Protein AF-A0A0R0DH92-F1 (afdb_monomer_lite)

pLDDT: mean 70.47, std 20.5, range [34.97, 93.69]

Organism: NCBI:txid336566

Structure (mmCIF, N/CA/C/O backbone):
data_AF-A0A0R0DH92-F1
#
_entry.id   AF-A0A0R0DH92-F1
#
loop_
_atom_site.group_PDB
_atom_site.id
_atom_site.type_symbol
_atom_site.label_atom_id
_atom_site.label_alt_id
_atom_site.label_comp_id
_atom_site.label_asym_id
_atom_site.label_entity_id
_atom_site.label_seq_id
_atom_site.pdbx_PDB_ins_code
_atom_site.Cartn_x
_atom_site.Cartn_y
_atom_site.Cartn_z
_atom_site.occupancy
_atom_site.B_iso_or_equiv
_atom_site.auth_seq_id
_atom_site.auth_comp_id
_atom_site.auth_asym_id
_atom_site.auth_atom_id
_atom_site.pdbx_PDB_model_num
ATOM 1 N N . MET A 1 1 ? -31.374 18.148 16.608 1.00 36.62 1 MET A N 1
ATOM 2 C CA . MET A 1 1 ? -30.618 17.264 17.520 1.00 36.62 1 MET A CA 1
ATOM 3 C C . MET A 1 1 ? -29.329 17.981 17.902 1.00 36.62 1 MET A C 1
ATOM 5 O O . MET A 1 1 ? -28.573 18.300 17.001 1.00 36.62 1 MET A O 1
ATOM 9 N N . HIS A 1 2 ? -29.209 18.306 19.198 1.00 39.41 2 HIS A N 1
ATOM 10 C CA . HIS A 1 2 ? -28.036 18.670 20.026 1.00 39.41 2 HIS A CA 1
ATOM 11 C C . HIS A 1 2 ? -26.861 19.444 19.369 1.00 39.41 2 HIS A C 1
ATOM 13 O O . HIS A 1 2 ? -26.150 18.889 18.545 1.00 39.41 2 HIS A O 1
ATOM 19 N N . MET A 1 3 ? -26.721 20.766 19.582 1.00 35.41 3 MET A N 1
ATOM 20 C CA . MET A 1 3 ? -26.102 21.496 20.729 1.00 35.41 3 MET A CA 1
ATOM 21 C C . MET A 1 3 ? -24.556 21.428 20.785 1.00 35.41 3 MET A C 1
ATOM 23 O O . MET A 1 3 ? -24.009 20.358 21.006 1.00 35.41 3 MET A O 1
ATOM 27 N N . LEU A 1 4 ? -23.867 22.564 20.548 1.00 48.25 4 LEU A N 1
ATOM 28 C CA . LEU A 1 4 ? -23.069 23.387 21.508 1.00 48.25 4 LEU A CA 1
ATOM 29 C C . LEU A 1 4 ? -21.548 23.191 21.252 1.00 48.25 4 LEU A C 1
ATOM 31 O O . LEU A 1 4 ? -21.161 22.122 20.813 1.00 48.25 4 LEU A O 1
ATOM 35 N N . LEU A 1 5 ? -20.603 24.120 21.445 1.00 45.03 5 LEU A N 1
ATOM 36 C CA . LEU A 1 5 ? -20.529 25.340 22.252 1.00 45.03 5 LEU A CA 1
ATOM 37 C C . LEU A 1 5 ? -19.369 26.208 21.693 1.00 45.03 5 LEU A C 1
ATOM 39 O O . LEU A 1 5 ? -18.260 25.707 21.517 1.00 45.03 5 LEU A O 1
ATOM 43 N N . LEU A 1 6 ? -19.610 27.491 21.406 1.00 46.53 6 LEU A N 1
ATOM 44 C CA . LEU A 1 6 ? -18.587 28.464 20.999 1.00 46.53 6 LEU A CA 1
ATOM 45 C C . LEU A 1 6 ? -18.112 29.202 22.262 1.00 46.53 6 LEU A C 1
ATOM 47 O O . LEU A 1 6 ? -18.833 30.051 22.782 1.00 46.53 6 LEU A O 1
ATOM 51 N N . SER A 1 7 ? -16.940 28.865 22.798 1.00 43.22 7 SER A N 1
ATOM 52 C CA . SER A 1 7 ? -16.376 29.563 23.963 1.00 43.22 7 SER A CA 1
ATOM 53 C C . SER A 1 7 ? -15.498 30.729 23.512 1.00 43.22 7 SER A C 1
ATOM 55 O O . SER A 1 7 ? -14.313 30.564 23.236 1.00 43.22 7 SER A O 1
ATOM 57 N N . LEU A 1 8 ? -16.101 31.918 23.447 1.00 55.91 8 LEU A N 1
ATOM 58 C CA . LEU A 1 8 ? -15.393 33.197 23.471 1.00 55.91 8 LEU A CA 1
ATOM 59 C C . LEU A 1 8 ? -14.951 33.453 24.921 1.00 55.91 8 LEU A C 1
ATOM 61 O O . LEU A 1 8 ? -15.802 33.633 25.790 1.00 55.91 8 LEU A O 1
ATOM 65 N N . VAL A 1 9 ? -13.647 33.484 25.196 1.00 54.03 9 VAL A N 1
ATOM 66 C CA . VAL A 1 9 ? -13.132 34.053 26.451 1.00 54.03 9 VAL A CA 1
ATOM 67 C C . VAL A 1 9 ? -12.551 35.421 26.135 1.00 54.03 9 VAL A C 1
ATOM 69 O O . VAL A 1 9 ? -11.452 35.561 25.607 1.00 54.03 9 VAL A O 1
ATOM 72 N N . LEU A 1 10 ? -13.363 36.426 26.448 1.00 54.41 10 LEU A N 1
ATOM 73 C CA . LEU A 1 10 ? -12.962 37.807 26.647 1.00 54.41 10 LEU A CA 1
ATOM 74 C C . LEU A 1 10 ? -12.344 37.889 28.053 1.00 54.41 10 LEU A C 1
ATOM 76 O O . LEU A 1 10 ? -13.018 37.581 29.034 1.00 54.41 10 LEU A O 1
ATOM 80 N N . GLY A 1 11 ? -11.075 38.277 28.153 1.00 40.09 11 GLY A N 1
ATOM 81 C CA . GLY A 1 11 ? -10.378 38.458 29.425 1.00 40.09 11 GLY A CA 1
ATOM 82 C C . GLY A 1 11 ? -9.539 39.729 29.402 1.00 40.09 11 GLY A C 1
ATOM 83 O O . GLY A 1 11 ? -8.430 39.729 28.880 1.00 40.09 11 GLY A O 1
ATOM 84 N N . SER A 1 12 ? -10.099 40.810 29.945 1.00 48.62 12 SER A N 1
ATOM 85 C CA . SER A 1 12 ? -9.393 42.041 30.318 1.00 48.62 12 SER A CA 1
ATOM 86 C C . SER A 1 12 ? -8.399 41.793 31.455 1.00 48.62 12 SER A C 1
ATOM 88 O O . SER A 1 12 ? -8.670 40.942 32.300 1.00 48.62 12 SER A O 1
ATOM 90 N N . SER A 1 13 ? -7.342 42.617 31.517 1.00 44.28 13 SER A N 1
ATOM 91 C CA . SER A 1 13 ? -6.563 43.100 32.693 1.00 44.28 13 SER A CA 1
ATOM 92 C C . SER A 1 13 ? -5.087 43.223 32.271 1.00 44.28 13 SER A C 1
ATOM 94 O O . SER A 1 13 ? -4.548 42.294 31.692 1.00 44.28 13 SER A O 1
ATOM 96 N N . GLY A 1 14 ? -4.361 44.334 32.414 1.00 48.47 14 GLY A N 1
ATOM 97 C CA . GLY A 1 14 ? -4.423 45.352 33.458 1.00 48.47 14 GLY A CA 1
ATOM 98 C C . GLY A 1 14 ? -3.686 44.851 34.702 1.00 48.47 14 GLY A C 1
ATOM 99 O O . GLY A 1 14 ? -4.319 44.235 35.546 1.00 48.47 14 GLY A O 1
ATOM 100 N N . GLY A 1 15 ? -2.374 45.088 34.813 1.00 42.09 15 GLY A N 1
ATOM 101 C CA . GLY A 1 15 ? -1.615 44.766 36.029 1.00 42.09 15 GLY A CA 1
ATOM 102 C C . GLY A 1 15 ? -0.120 44.570 35.790 1.00 42.09 15 GLY A C 1
ATOM 103 O O . GLY A 1 15 ? 0.286 43.626 35.123 1.00 42.09 15 GLY A O 1
ATOM 104 N N . MET A 1 16 ? 0.677 45.495 36.325 1.00 50.69 16 MET A N 1
ATOM 105 C CA . MET A 1 16 ? 2.123 45.371 36.519 1.00 50.69 16 MET A CA 1
ATOM 106 C C . MET A 1 16 ? 2.420 44.352 37.637 1.00 50.69 16 MET A C 1
ATOM 108 O O . MET A 1 16 ? 1.549 44.077 38.459 1.00 50.69 16 MET A O 1
ATOM 112 N N . ASP A 1 17 ? 3.670 43.881 37.662 1.00 49.19 17 ASP A N 1
ATOM 113 C CA . ASP A 1 17 ? 4.336 43.057 38.685 1.00 49.19 17 ASP A CA 1
ATOM 114 C C . ASP A 1 17 ? 4.184 41.525 38.651 1.00 49.19 17 ASP A C 1
ATOM 116 O O . ASP A 1 17 ? 3.109 40.955 38.790 1.00 49.19 17 ASP A O 1
ATOM 120 N N . GLY A 1 18 ? 5.355 40.875 38.618 1.00 47.34 18 GLY A N 1
ATOM 121 C CA . GLY A 1 18 ? 5.601 39.666 39.401 1.00 47.34 18 GLY A CA 1
ATOM 122 C C . GLY A 1 18 ? 5.329 38.326 38.722 1.00 47.34 18 GLY A C 1
ATOM 123 O O . GLY A 1 18 ? 4.211 37.829 38.716 1.00 47.34 18 GLY A O 1
ATOM 124 N N . GLY A 1 19 ? 6.410 37.664 38.303 1.00 42.47 19 GLY A N 1
ATOM 125 C CA . GLY A 1 19 ? 6.432 36.220 38.069 1.00 42.47 19 GLY A CA 1
ATOM 126 C C . GLY A 1 19 ? 6.213 35.835 36.613 1.00 42.47 19 GLY A C 1
ATOM 127 O O . GLY A 1 19 ? 5.088 35.777 36.127 1.00 42.47 19 GLY A O 1
ATOM 128 N N . ALA A 1 20 ? 7.307 35.503 35.929 1.00 43.91 20 ALA A N 1
ATOM 129 C CA . ALA A 1 20 ? 7.266 34.756 34.682 1.00 43.91 20 ALA A CA 1
ATOM 130 C C . ALA A 1 20 ? 6.668 33.362 34.952 1.00 43.91 20 ALA A C 1
ATOM 132 O O . ALA A 1 20 ? 7.386 32.393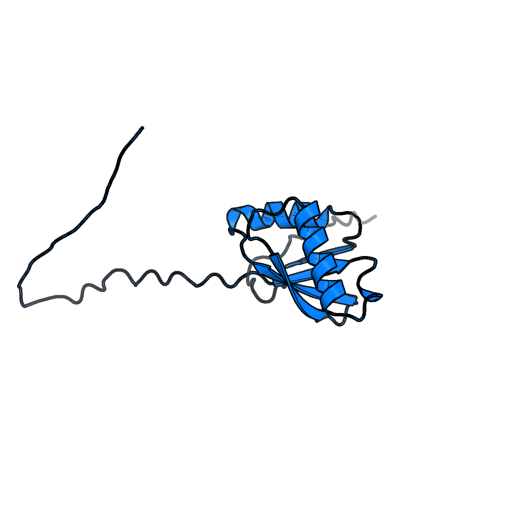 35.175 1.00 43.91 20 ALA A O 1
ATOM 133 N N . MET A 1 21 ? 5.339 33.270 34.982 1.00 45.91 21 MET A N 1
ATOM 134 C CA . MET A 1 21 ? 4.638 32.017 34.752 1.00 45.91 21 MET A CA 1
ATOM 135 C C . MET A 1 21 ? 4.850 31.691 33.279 1.00 45.91 21 MET A C 1
ATOM 137 O O . MET A 1 21 ? 4.227 32.301 32.409 1.00 45.91 21 MET A O 1
ATOM 141 N N . GLU A 1 22 ? 5.783 30.774 33.010 1.00 47.47 22 GLU A N 1
ATOM 142 C CA . GLU A 1 22 ? 5.827 30.024 31.758 1.00 47.47 22 GLU A CA 1
ATOM 143 C C . GLU A 1 22 ? 4.395 29.586 31.443 1.00 47.47 22 GLU A C 1
ATOM 145 O O . GLU A 1 22 ? 3.821 28.727 32.116 1.00 47.47 22 GLU A O 1
ATOM 150 N N . GLY A 1 23 ? 3.783 30.240 30.452 1.00 50.31 23 GLY A N 1
ATOM 151 C CA . GLY A 1 23 ? 2.541 29.754 29.879 1.00 50.31 23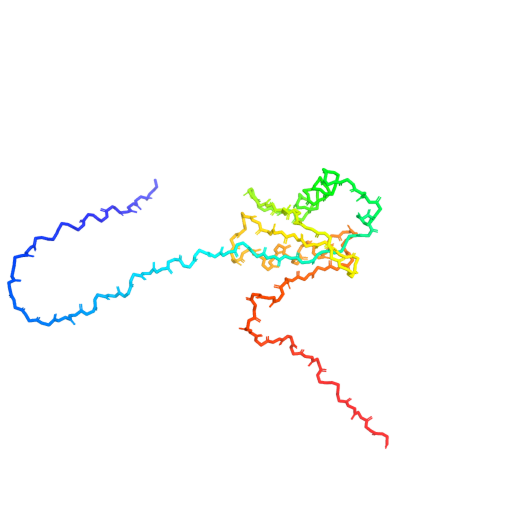 GLY A CA 1
ATOM 152 C C . GLY A 1 23 ? 2.748 28.301 29.446 1.00 50.31 23 GLY A C 1
ATOM 153 O O . GLY A 1 23 ? 3.876 27.932 29.099 1.00 50.31 23 GLY A O 1
ATOM 154 N N . PRO A 1 24 ? 1.697 27.461 29.466 1.00 59.50 24 PRO A N 1
ATOM 155 C CA . PRO A 1 24 ? 1.812 26.107 28.945 1.00 59.50 24 PRO A CA 1
ATOM 156 C C . PRO A 1 24 ? 2.469 26.194 27.563 1.00 59.50 24 PRO A C 1
ATOM 158 O O . PRO A 1 24 ? 2.071 27.065 26.775 1.00 59.50 24 PRO A O 1
ATOM 161 N N . PRO A 1 25 ? 3.503 25.376 27.282 1.00 53.62 25 PRO A N 1
ATOM 162 C CA . PRO A 1 25 ? 4.204 25.458 26.014 1.00 53.62 25 PRO A CA 1
ATOM 163 C C . PRO A 1 25 ? 3.158 25.403 24.900 1.00 53.62 25 PRO A C 1
ATOM 165 O O . PRO A 1 25 ? 2.186 24.645 25.029 1.00 53.62 25 PRO A O 1
ATOM 168 N N . PRO A 1 26 ? 3.303 26.203 23.826 1.00 47.25 26 PRO A N 1
ATOM 169 C CA . PRO A 1 26 ? 2.416 26.070 22.688 1.00 47.25 26 PRO A CA 1
ATOM 170 C C . PRO A 1 26 ? 2.403 24.591 22.322 1.00 47.25 26 PRO A C 1
ATOM 172 O O . PRO A 1 26 ? 3.466 23.989 22.146 1.00 47.25 26 PRO A O 1
ATOM 175 N N . VAL A 1 27 ? 1.213 23.986 22.276 1.00 49.12 27 VAL A N 1
ATOM 176 C CA . VAL A 1 27 ? 1.040 22.663 21.685 1.00 49.12 27 VAL A CA 1
ATOM 177 C C . VAL A 1 27 ? 1.487 22.824 20.242 1.00 49.12 27 VAL A C 1
ATOM 179 O O . VAL A 1 27 ? 0.730 23.242 19.367 1.00 49.12 27 VAL A O 1
ATOM 182 N N . VAL A 1 28 ? 2.767 22.557 20.000 1.00 44.00 28 VAL A N 1
ATOM 183 C CA . VAL A 1 28 ? 3.293 22.324 18.673 1.00 44.00 28 VAL A CA 1
ATOM 184 C C . VAL A 1 28 ? 2.605 21.033 18.278 1.00 44.00 28 VAL A C 1
ATOM 186 O O . VAL A 1 28 ? 3.033 19.947 18.663 1.00 44.00 28 VAL A O 1
ATOM 189 N N . LEU A 1 29 ? 1.472 21.163 17.583 1.00 41.12 29 LEU A N 1
ATOM 190 C CA . LEU A 1 29 ? 0.922 20.113 16.744 1.00 41.12 29 LEU A CA 1
ATOM 191 C C . LEU A 1 29 ? 2.079 19.702 15.845 1.00 41.12 29 LEU A C 1
ATOM 193 O O . LEU A 1 29 ? 2.347 20.347 14.832 1.00 41.12 29 LEU A O 1
ATOM 197 N N . ALA A 1 30 ? 2.840 18.699 16.285 1.00 42.16 30 ALA A N 1
ATOM 198 C CA . ALA A 1 30 ? 3.883 18.098 15.493 1.00 42.16 30 ALA A CA 1
ATOM 199 C C . ALA A 1 30 ? 3.182 17.727 14.198 1.00 42.16 30 ALA A C 1
ATOM 201 O O . ALA A 1 30 ? 2.281 16.889 14.218 1.00 42.16 30 ALA A O 1
ATOM 202 N N . ALA A 1 31 ? 3.506 18.433 13.113 1.00 44.28 31 ALA A N 1
ATOM 203 C CA . ALA A 1 31 ? 2.989 18.116 11.801 1.00 44.28 31 ALA A CA 1
ATOM 204 C C . ALA A 1 31 ? 3.378 16.659 11.573 1.00 44.28 31 ALA A C 1
ATOM 206 O O . ALA A 1 31 ? 4.553 16.349 11.353 1.00 44.28 31 ALA A O 1
ATOM 207 N N . THR A 1 32 ? 2.422 15.757 11.777 1.00 54.47 32 THR A N 1
ATOM 208 C CA . THR A 1 32 ? 2.645 14.323 11.747 1.00 54.47 32 THR A CA 1
ATOM 209 C C . THR A 1 32 ? 2.979 14.022 10.305 1.00 54.47 32 THR A C 1
ATOM 211 O O . THR A 1 32 ? 2.116 13.981 9.431 1.00 54.47 32 THR A O 1
ATOM 214 N N . ARG A 1 33 ? 4.283 13.956 10.013 1.00 65.69 33 ARG A N 1
ATOM 215 C CA . ARG A 1 33 ? 4.756 13.710 8.658 1.00 65.69 33 ARG A CA 1
ATOM 216 C C . ARG A 1 33 ? 4.132 12.401 8.207 1.00 65.69 33 ARG A C 1
ATOM 218 O O . ARG A 1 33 ? 4.324 11.379 8.861 1.00 65.69 33 ARG A O 1
ATOM 225 N N . ALA A 1 34 ? 3.414 12.474 7.090 1.00 75.31 34 ALA A N 1
ATOM 226 C CA . ALA A 1 34 ? 2.804 11.329 6.441 1.00 75.31 34 ALA A CA 1
ATOM 227 C C . ALA A 1 34 ? 3.805 10.154 6.389 1.00 75.31 34 ALA A C 1
ATOM 229 O O . ALA A 1 34 ? 4.938 10.360 5.919 1.00 75.31 34 ALA A O 1
ATOM 230 N N . PRO A 1 35 ? 3.432 8.971 6.908 1.00 83.44 35 PRO A N 1
ATOM 231 C CA . PRO A 1 35 ? 4.318 7.820 7.028 1.00 83.44 35 PRO A CA 1
ATOM 232 C C . PRO A 1 35 ? 4.834 7.378 5.656 1.00 83.44 35 PRO A C 1
ATOM 234 O O . PRO A 1 35 ? 4.154 7.481 4.631 1.00 83.44 35 PRO A O 1
ATOM 237 N N . ARG A 1 36 ? 6.067 6.874 5.645 1.00 89.38 36 ARG A N 1
ATOM 238 C CA . ARG A 1 36 ? 6.684 6.268 4.465 1.00 89.38 36 ARG A CA 1
ATOM 239 C C . ARG A 1 36 ? 6.607 4.761 4.605 1.00 89.38 36 ARG A C 1
ATOM 241 O O . ARG A 1 36 ? 6.881 4.228 5.679 1.00 89.38 36 ARG A O 1
ATOM 248 N N . LEU A 1 37 ? 6.241 4.099 3.523 1.00 90.06 37 LEU A N 1
ATOM 249 C CA . LEU A 1 37 ? 6.095 2.657 3.459 1.00 90.06 37 LEU A CA 1
ATOM 250 C C . LEU A 1 37 ? 7.008 2.128 2.368 1.00 90.06 37 LEU A C 1
ATOM 252 O O . LEU A 1 37 ? 7.183 2.773 1.333 1.00 90.06 37 LEU A O 1
ATOM 256 N N . MET A 1 38 ? 7.564 0.952 2.598 1.00 90.19 38 MET A N 1
ATOM 257 C CA . MET A 1 38 ? 8.223 0.184 1.563 1.00 90.19 38 MET A CA 1
ATOM 258 C C . MET A 1 38 ? 7.298 -0.961 1.168 1.00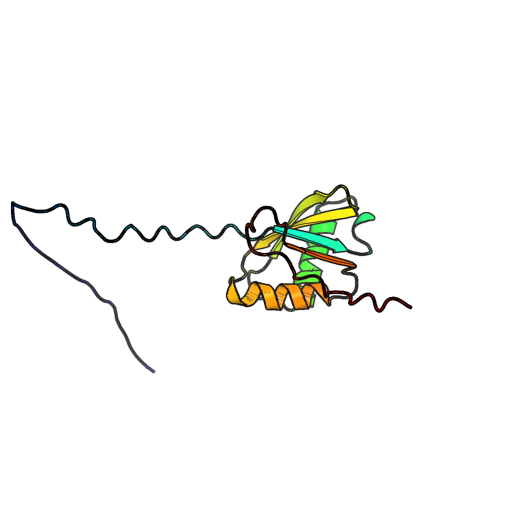 90.19 38 MET A C 1
ATOM 260 O O . MET A 1 38 ? 6.798 -1.682 2.030 1.00 90.19 38 MET A O 1
ATOM 264 N N . ILE A 1 39 ? 7.023 -1.084 -0.126 1.00 89.31 39 ILE A N 1
ATOM 265 C CA . ILE A 1 39 ? 6.086 -2.064 -0.669 1.00 89.31 39 ILE A CA 1
ATOM 266 C C . ILE A 1 39 ? 6.720 -2.798 -1.843 1.00 89.31 39 ILE A C 1
ATOM 268 O O . ILE A 1 39 ? 7.311 -2.180 -2.722 1.00 89.31 39 ILE A O 1
ATOM 272 N N . ARG A 1 40 ? 6.576 -4.121 -1.883 1.00 88.69 40 ARG A N 1
ATOM 273 C CA . ARG A 1 40 ? 6.926 -4.939 -3.042 1.00 88.69 40 ARG A CA 1
ATOM 274 C C . ARG A 1 40 ? 5.673 -5.597 -3.591 1.00 88.69 40 ARG A C 1
ATOM 276 O O . ARG A 1 40 ? 4.964 -6.302 -2.875 1.00 88.69 40 ARG A O 1
ATOM 283 N N . LEU A 1 41 ? 5.432 -5.366 -4.873 1.00 85.94 41 LEU A N 1
ATOM 284 C CA . LEU A 1 41 ? 4.302 -5.902 -5.617 1.00 85.94 41 LEU A CA 1
ATOM 285 C C . LEU A 1 41 ? 4.824 -6.870 -6.680 1.00 85.94 41 LEU A C 1
ATOM 287 O O . LEU A 1 41 ? 5.797 -6.544 -7.357 1.00 85.94 41 LEU A O 1
ATOM 291 N N . GLN A 1 42 ? 4.172 -8.022 -6.847 1.00 82.69 42 GLN A N 1
ATOM 292 C CA . GLN A 1 42 ? 4.644 -9.115 -7.713 1.00 82.69 42 GLN A CA 1
ATOM 293 C C . GLN A 1 42 ? 4.930 -8.705 -9.171 1.00 82.69 42 GLN A C 1
ATOM 295 O O . GLN A 1 42 ? 5.840 -9.249 -9.782 1.00 82.69 42 GLN A O 1
ATOM 300 N N . ASP A 1 43 ? 4.198 -7.726 -9.711 1.00 72.12 43 ASP A N 1
ATOM 301 C CA . ASP A 1 43 ? 4.240 -7.334 -11.131 1.00 72.12 43 ASP A CA 1
ATOM 302 C C . ASP A 1 43 ? 4.736 -5.896 -11.357 1.00 72.12 43 ASP A C 1
ATOM 304 O O . ASP A 1 43 ? 4.751 -5.389 -12.481 1.00 72.12 43 ASP A O 1
ATOM 308 N N . LEU A 1 44 ? 5.117 -5.186 -10.294 1.00 66.94 44 LEU A N 1
ATOM 309 C CA . LEU A 1 44 ? 5.425 -3.761 -10.411 1.00 66.94 44 LEU A CA 1
ATOM 310 C C . LEU A 1 44 ? 6.857 -3.508 -10.899 1.00 66.94 44 LEU A C 1
ATOM 312 O O . LEU A 1 44 ? 7.096 -2.517 -11.585 1.00 66.94 44 LEU A O 1
ATOM 316 N N . GLU A 1 45 ? 7.779 -4.442 -10.644 1.00 62.97 45 GLU A N 1
ATOM 317 C CA . GLU A 1 45 ? 9.158 -4.391 -11.156 1.00 62.97 45 GLU A CA 1
ATOM 318 C C . GLU A 1 45 ? 9.198 -4.418 -12.701 1.00 62.97 45 GLU A C 1
ATOM 320 O O . GLU A 1 45 ? 10.089 -3.826 -13.307 1.00 62.97 45 GLU A O 1
ATOM 325 N N . ALA A 1 46 ? 8.192 -5.021 -13.351 1.00 61.66 46 ALA A N 1
ATOM 326 C CA . ALA A 1 46 ? 8.058 -5.062 -14.812 1.00 61.66 46 ALA A CA 1
ATOM 327 C C . ALA A 1 46 ? 7.587 -3.729 -15.428 1.00 61.66 46 ALA A C 1
ATOM 329 O O . ALA A 1 46 ? 7.640 -3.542 -16.644 1.00 61.66 46 ALA A O 1
ATOM 330 N N . THR A 1 47 ? 7.114 -2.790 -14.605 1.00 66.69 47 THR A N 1
ATOM 331 C CA . THR A 1 47 ? 6.532 -1.528 -15.065 1.00 66.69 47 THR A CA 1
ATOM 332 C C . THR A 1 47 ? 7.561 -0.408 -14.942 1.00 66.69 47 THR A C 1
ATOM 334 O O . THR A 1 47 ? 7.790 0.107 -13.853 1.00 66.69 47 THR A O 1
ATOM 337 N N . ALA A 1 48 ? 8.180 0.007 -16.052 1.00 67.50 48 ALA A N 1
ATOM 338 C CA . ALA A 1 48 ? 9.166 1.097 -16.050 1.00 67.50 48 ALA A CA 1
ATOM 339 C C . ALA A 1 48 ? 8.541 2.498 -15.873 1.00 67.50 48 ALA A C 1
ATOM 341 O O . ALA A 1 48 ? 9.223 3.430 -15.439 1.00 67.50 48 ALA A O 1
ATOM 342 N N . ASP A 1 49 ? 7.249 2.641 -16.168 1.00 83.12 49 ASP A N 1
ATOM 343 C CA . ASP A 1 49 ? 6.534 3.915 -16.228 1.00 83.12 49 ASP A CA 1
ATOM 344 C C . ASP A 1 49 ? 5.942 4.349 -14.873 1.00 83.12 49 ASP A C 1
ATOM 346 O O . ASP A 1 49 ? 5.273 3.579 -14.182 1.00 83.12 49 ASP A O 1
ATOM 350 N N . ALA A 1 50 ? 6.172 5.605 -14.485 1.00 79.75 50 ALA A N 1
ATOM 351 C CA . ALA A 1 50 ? 5.720 6.136 -13.198 1.00 79.75 50 ALA A CA 1
ATOM 352 C C . ALA A 1 50 ? 4.190 6.292 -13.110 1.00 79.75 50 ALA A C 1
ATOM 354 O O . ALA A 1 50 ? 3.627 6.107 -12.031 1.00 79.75 50 ALA A O 1
ATOM 355 N N . VAL A 1 51 ? 3.508 6.581 -14.225 1.00 85.31 51 VAL A N 1
ATOM 356 C CA . VAL A 1 51 ? 2.043 6.735 -14.256 1.00 85.31 51 VAL A CA 1
ATOM 357 C C . VAL A 1 51 ? 1.371 5.385 -14.030 1.00 85.31 51 VAL A C 1
ATOM 359 O O . VAL A 1 51 ? 0.474 5.267 -13.198 1.00 85.31 51 VAL A O 1
ATOM 362 N N . GLN A 1 52 ? 1.852 4.339 -14.701 1.00 85.75 52 GLN A N 1
ATOM 363 C CA . GLN A 1 52 ? 1.371 2.976 -14.493 1.00 85.75 52 GLN A CA 1
ATOM 364 C C . GLN A 1 52 ? 1.660 2.474 -13.073 1.00 85.75 52 GLN A C 1
ATOM 366 O O . GLN A 1 52 ? 0.788 1.849 -12.467 1.00 85.75 52 GLN A O 1
ATOM 371 N N . ARG A 1 53 ? 2.836 2.786 -12.502 1.00 86.44 53 ARG A N 1
ATOM 372 C CA . ARG A 1 53 ? 3.131 2.475 -11.091 1.00 86.44 53 ARG A CA 1
ATOM 373 C C . ARG A 1 53 ? 2.126 3.135 -10.149 1.00 86.44 53 ARG A C 1
ATOM 375 O O . ARG A 1 53 ? 1.581 2.46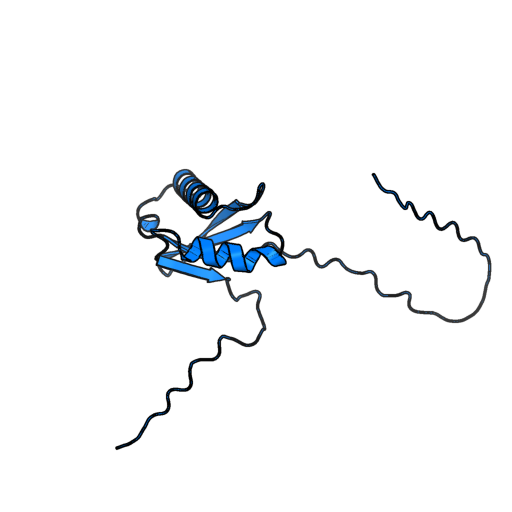1 -9.278 1.00 86.44 53 ARG A O 1
ATOM 382 N N . GLN A 1 54 ? 1.853 4.425 -10.343 1.00 88.31 54 GLN A N 1
ATOM 383 C CA . GLN A 1 54 ? 0.893 5.161 -9.525 1.00 88.31 54 GLN A CA 1
ATOM 384 C C . GLN A 1 54 ? -0.519 4.566 -9.649 1.00 88.31 54 GLN A C 1
ATOM 386 O O . GLN A 1 54 ? -1.125 4.236 -8.635 1.00 88.31 54 GLN A O 1
ATOM 391 N N . ALA A 1 55 ? -0.985 4.279 -10.869 1.00 89.44 55 ALA A N 1
ATOM 392 C CA . ALA A 1 55 ? -2.290 3.655 -11.100 1.00 89.44 55 ALA A CA 1
ATOM 393 C C . ALA A 1 55 ? -2.446 2.294 -10.394 1.00 89.44 55 ALA A C 1
ATOM 395 O O . ALA A 1 55 ? -3.523 1.962 -9.898 1.00 89.44 55 ALA A O 1
ATOM 396 N N . ARG A 1 56 ? -1.369 1.501 -10.305 1.00 88.69 56 ARG A N 1
ATOM 397 C CA . ARG A 1 56 ? -1.368 0.232 -9.559 1.00 88.69 56 ARG A CA 1
ATOM 398 C C . ARG A 1 56 ? -1.475 0.444 -8.051 1.00 88.69 56 ARG A C 1
ATOM 400 O O . ARG A 1 56 ? -2.202 -0.298 -7.396 1.00 88.69 56 ARG A O 1
ATOM 407 N N . LEU A 1 57 ? -0.788 1.447 -7.506 1.00 90.56 57 LEU A N 1
ATOM 408 C CA . LEU A 1 57 ? -0.906 1.815 -6.093 1.00 90.56 57 LEU A CA 1
ATOM 409 C C . LEU A 1 57 ? -2.314 2.329 -5.757 1.00 90.56 57 LEU A C 1
ATOM 411 O O . LEU A 1 57 ? -2.852 1.981 -4.707 1.00 90.56 57 LEU A O 1
ATOM 415 N N . ASP A 1 58 ? -2.934 3.095 -6.654 1.00 91.62 58 ASP A N 1
ATOM 416 C CA . ASP A 1 58 ? -4.312 3.569 -6.489 1.00 91.62 58 ASP A CA 1
ATOM 417 C C . ASP A 1 58 ? -5.321 2.410 -6.541 1.00 91.62 58 ASP A C 1
ATOM 419 O O . ASP A 1 58 ? -6.209 2.317 -5.691 1.00 91.62 58 ASP A O 1
ATOM 423 N N . ALA A 1 59 ? -5.144 1.465 -7.471 1.00 91.56 59 ALA A N 1
ATOM 424 C CA . ALA A 1 59 ? -5.959 0.251 -7.536 1.00 91.56 59 ALA A CA 1
ATOM 425 C C . ALA A 1 59 ? -5.817 -0.610 -6.268 1.00 91.56 59 ALA A C 1
ATOM 427 O O . ALA A 1 59 ? -6.812 -1.119 -5.751 1.00 91.56 59 ALA A O 1
ATOM 428 N N . LEU A 1 60 ? -4.599 -0.727 -5.732 1.00 91.81 60 LEU A N 1
ATOM 429 C CA . LEU A 1 60 ? -4.333 -1.416 -4.470 1.00 91.81 60 LEU A CA 1
ATOM 430 C C . LEU A 1 60 ? -5.055 -0.742 -3.292 1.00 91.81 60 LEU A C 1
ATOM 432 O O . LEU A 1 60 ? -5.662 -1.424 -2.467 1.00 91.81 60 LEU A O 1
ATOM 436 N N . MET A 1 61 ? -5.014 0.591 -3.219 1.00 93.69 61 MET A N 1
ATOM 437 C CA . MET A 1 61 ? -5.707 1.363 -2.183 1.00 93.69 61 MET A CA 1
ATOM 438 C C . MET A 1 61 ? -7.222 1.175 -2.244 1.00 93.69 61 MET A C 1
ATOM 440 O O . MET A 1 61 ? -7.865 0.992 -1.207 1.00 93.69 61 MET A O 1
ATOM 444 N N . LEU A 1 62 ? -7.786 1.167 -3.453 1.00 92.94 62 LEU A N 1
ATOM 445 C CA . LEU A 1 62 ? -9.203 0.902 -3.661 1.00 92.94 62 LEU A CA 1
ATOM 446 C C . LEU A 1 62 ? -9.576 -0.517 -3.205 1.00 92.94 62 LEU A C 1
ATOM 448 O O . LEU A 1 62 ? -10.531 -0.684 -2.449 1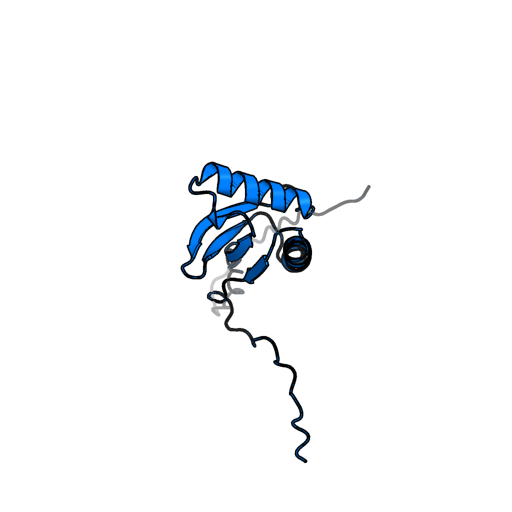.00 92.94 62 LEU A O 1
ATOM 452 N N . ALA A 1 63 ? -8.793 -1.523 -3.601 1.00 92.56 63 ALA A N 1
ATOM 453 C CA . ALA A 1 63 ? -9.025 -2.922 -3.243 1.00 92.56 63 ALA A CA 1
ATOM 454 C C . ALA A 1 63 ? -8.906 -3.180 -1.728 1.00 92.56 63 ALA A C 1
ATOM 456 O O . ALA A 1 63 ? -9.689 -3.937 -1.156 1.00 92.56 63 ALA A O 1
ATOM 457 N N . ALA A 1 64 ? -7.990 -2.485 -1.046 1.00 91.75 64 ALA A N 1
ATOM 458 C CA . ALA A 1 64 ? -7.847 -2.549 0.408 1.00 91.75 64 ALA A CA 1
ATOM 459 C C . ALA A 1 64 ? -8.952 -1.800 1.182 1.00 91.75 64 ALA A C 1
ATOM 461 O O . ALA A 1 64 ? -8.966 -1.830 2.418 1.00 91.75 64 ALA A O 1
ATOM 462 N N . GLY A 1 65 ? -9.876 -1.122 0.490 1.00 91.56 65 GLY A N 1
ATOM 463 C CA . GLY A 1 65 ? -10.942 -0.339 1.112 1.00 91.56 65 GLY A CA 1
ATOM 464 C C . GLY A 1 65 ? -10.392 0.847 1.903 1.00 91.56 65 GLY A C 1
ATOM 465 O O . GLY A 1 65 ? -10.761 1.050 3.069 1.00 91.56 65 GLY A O 1
ATOM 466 N N . ALA A 1 66 ? -9.447 1.578 1.306 1.00 90.25 66 ALA A N 1
ATOM 467 C CA . ALA A 1 66 ? -8.887 2.782 1.898 1.00 90.25 66 ALA A CA 1
ATOM 468 C C . ALA A 1 66 ? -9.968 3.867 2.099 1.00 90.25 66 ALA A C 1
ATOM 470 O O . ALA A 1 66 ? -10.899 3.971 1.296 1.00 90.25 66 ALA A O 1
ATOM 471 N N . PRO A 1 67 ? -9.877 4.673 3.173 1.00 87.06 67 PRO A N 1
ATOM 472 C CA . PRO A 1 67 ? -10.841 5.738 3.423 1.00 87.06 67 PRO A CA 1
ATOM 473 C C . PRO A 1 67 ? -10.759 6.834 2.352 1.00 87.06 67 PRO A C 1
ATOM 475 O O . PRO A 1 67 ? -9.731 7.018 1.698 1.00 87.06 67 PRO A O 1
ATOM 478 N N . ALA A 1 68 ? -11.845 7.592 2.189 1.00 84.25 68 ALA A N 1
ATOM 479 C CA . ALA A 1 68 ? -11.897 8.687 1.226 1.00 84.25 68 ALA A CA 1
ATOM 480 C C . ALA A 1 68 ? -10.775 9.709 1.487 1.00 84.25 68 ALA A C 1
ATOM 482 O O . ALA A 1 68 ? -10.609 10.190 2.607 1.00 84.25 68 ALA A O 1
ATOM 483 N N . GLY A 1 69 ? -10.004 10.029 0.444 1.00 85.12 69 GLY A N 1
ATOM 484 C CA . GLY A 1 69 ? -8.852 10.932 0.524 1.00 85.12 69 GLY A CA 1
ATOM 485 C C . GLY A 1 69 ? -7.525 10.257 0.886 1.00 85.12 69 GLY A C 1
ATOM 486 O O . GLY A 1 69 ? -6.489 10.921 0.827 1.00 85.12 69 GLY A O 1
ATOM 487 N N . ALA A 1 70 ? -7.520 8.960 1.209 1.00 90.00 70 ALA A N 1
ATOM 488 C CA . ALA A 1 70 ? -6.286 8.220 1.423 1.00 90.00 70 ALA A CA 1
ATOM 489 C C . ALA A 1 70 ? -5.612 7.845 0.101 1.00 90.00 70 ALA A C 1
ATOM 491 O O . ALA A 1 70 ? -6.262 7.350 -0.818 1.00 90.00 70 ALA A O 1
ATOM 492 N N . ARG A 1 71 ? -4.292 8.035 0.021 1.00 92.94 71 ARG A N 1
ATOM 493 C CA . ARG A 1 71 ? -3.509 7.721 -1.183 1.00 92.94 71 ARG A CA 1
ATOM 494 C C . ARG A 1 71 ? -2.107 7.227 -0.858 1.00 92.94 71 ARG A C 1
ATOM 496 O O . ARG A 1 71 ? -1.505 7.657 0.127 1.00 92.94 71 ARG A O 1
ATOM 503 N N . LEU A 1 72 ? -1.584 6.364 -1.724 1.00 92.38 72 LEU A N 1
ATOM 504 C CA . LEU A 1 72 ? -0.170 6.004 -1.755 1.00 92.38 72 LEU A CA 1
ATOM 505 C C . LEU A 1 72 ? 0.497 6.792 -2.873 1.00 92.38 72 LEU A C 1
ATOM 507 O O . LEU A 1 72 ? 0.182 6.597 -4.040 1.00 92.38 72 LEU A O 1
ATOM 511 N N . HIS A 1 73 ? 1.420 7.674 -2.516 1.00 91.94 73 HIS A N 1
ATOM 512 C CA . HIS A 1 73 ? 2.197 8.438 -3.478 1.00 91.94 73 HIS A CA 1
ATOM 513 C C . HIS A 1 73 ? 3.549 7.768 -3.700 1.00 91.94 73 HIS A C 1
ATOM 515 O O . HIS A 1 73 ? 4.335 7.617 -2.756 1.00 91.94 73 HIS A O 1
ATOM 521 N N . TRP A 1 74 ? 3.833 7.381 -4.939 1.00 90.19 74 TRP A N 1
ATOM 522 C CA . TRP A 1 74 ? 5.129 6.821 -5.296 1.00 90.19 74 TRP A CA 1
ATOM 523 C C . TRP A 1 74 ? 6.252 7.850 -5.105 1.00 90.19 74 TRP A C 1
ATOM 525 O O . TRP A 1 74 ? 6.114 9.013 -5.481 1.00 90.19 74 TRP A O 1
ATOM 535 N N . LEU A 1 75 ? 7.364 7.448 -4.482 1.00 88.69 75 LEU A N 1
ATOM 536 C CA . LEU A 1 75 ? 8.519 8.329 -4.281 1.00 88.69 75 LEU A CA 1
ATOM 537 C C . LEU A 1 75 ? 9.691 7.936 -5.174 1.00 88.69 75 LEU A C 1
ATOM 539 O O . LEU A 1 75 ? 10.257 8.796 -5.841 1.00 88.69 75 LEU A O 1
ATOM 543 N N . ARG A 1 76 ? 10.114 6.671 -5.104 1.00 87.06 76 ARG A N 1
ATOM 544 C CA . ARG A 1 76 ? 11.278 6.150 -5.831 1.00 87.06 76 ARG A CA 1
ATOM 545 C C . ARG A 1 76 ? 11.364 4.623 -5.716 1.00 87.06 76 ARG A C 1
ATOM 547 O O . ARG A 1 76 ? 10.875 4.089 -4.713 1.00 87.06 76 ARG A O 1
ATOM 554 N N . PRO A 1 77 ? 12.104 3.960 -6.620 1.00 85.56 77 PRO A N 1
ATOM 555 C CA . PRO A 1 77 ? 12.475 2.566 -6.427 1.00 85.56 77 PRO A CA 1
ATOM 556 C C . PRO A 1 77 ? 13.483 2.413 -5.281 1.00 85.56 77 PRO A C 1
ATOM 558 O O . PRO A 1 77 ? 14.240 3.334 -4.947 1.00 85.56 77 PRO A O 1
ATOM 561 N N . GLN A 1 78 ? 13.494 1.232 -4.672 1.00 81.69 78 GLN A N 1
ATOM 562 C CA . GLN A 1 78 ? 14.437 0.811 -3.643 1.00 81.69 78 GLN A CA 1
ATOM 563 C C . GLN A 1 78 ? 15.295 -0.346 -4.167 1.00 81.69 78 GLN A C 1
ATOM 565 O O . GLN A 1 78 ? 14.810 -1.230 -4.866 1.00 81.69 78 GLN A O 1
ATOM 570 N N . ALA A 1 79 ? 16.573 -0.367 -3.789 1.00 66.50 79 ALA A N 1
ATOM 571 C CA . ALA A 1 79 ? 17.576 -1.296 -4.313 1.00 66.50 79 ALA A CA 1
ATOM 572 C C . ALA A 1 79 ? 17.254 -2.787 -4.077 1.00 66.50 79 ALA A C 1
ATOM 574 O O . ALA A 1 79 ? 17.794 -3.640 -4.770 1.00 66.50 79 ALA A O 1
ATOM 575 N N . ALA A 1 80 ? 16.367 -3.104 -3.128 1.00 70.12 80 ALA A N 1
ATOM 576 C CA . ALA A 1 80 ? 15.937 -4.467 -2.807 1.00 70.12 80 ALA A CA 1
ATOM 577 C C . ALA A 1 80 ? 14.726 -4.961 -3.636 1.00 70.12 80 ALA A C 1
ATOM 579 O O . ALA A 1 80 ? 14.047 -5.898 -3.217 1.00 70.12 80 ALA A O 1
ATOM 580 N N . GLY A 1 81 ? 14.418 -4.323 -4.772 1.00 72.62 81 GLY A N 1
ATOM 581 C CA . GLY A 1 81 ? 13.282 -4.705 -5.628 1.00 72.62 81 GLY A CA 1
ATOM 582 C C . GLY A 1 81 ? 11.917 -4.306 -5.057 1.00 72.62 81 GLY A C 1
ATOM 583 O O . GLY A 1 81 ? 10.902 -4.932 -5.346 1.00 72.62 81 GLY A O 1
ATOM 584 N N . GLY A 1 82 ? 11.890 -3.291 -4.190 1.00 83.31 82 GLY A N 1
ATOM 585 C CA . GLY A 1 82 ? 10.670 -2.708 -3.632 1.00 83.31 82 GLY A CA 1
ATOM 586 C C . GLY A 1 82 ? 10.527 -1.241 -4.021 1.00 83.31 82 GLY A C 1
ATOM 587 O O . GLY A 1 82 ? 11.460 -0.622 -4.523 1.00 83.31 82 GLY A O 1
ATOM 588 N N . GLU A 1 83 ? 9.375 -0.658 -3.732 1.00 87.44 83 GLU A N 1
ATOM 589 C CA . GLU A 1 83 ? 9.085 0.752 -3.948 1.00 87.44 83 GLU A CA 1
ATOM 590 C C . GLU A 1 83 ? 8.937 1.477 -2.623 1.00 87.44 83 GLU A C 1
ATOM 592 O O . GLU A 1 83 ? 8.323 0.980 -1.677 1.00 87.44 83 GLU A O 1
ATOM 597 N N . LEU A 1 84 ? 9.459 2.697 -2.573 1.00 88.94 84 LEU A N 1
ATOM 598 C CA . LEU A 1 84 ? 9.231 3.592 -1.457 1.00 88.94 84 LEU A CA 1
ATOM 599 C C . LEU A 1 84 ? 8.050 4.500 -1.789 1.00 88.94 84 LEU A C 1
ATOM 601 O O . LEU A 1 84 ? 8.085 5.248 -2.768 1.00 88.94 84 LEU A O 1
ATOM 605 N N . VAL A 1 85 ? 7.025 4.464 -0.948 1.00 91.50 85 VAL A N 1
ATOM 606 C CA . VAL A 1 85 ? 5.789 5.231 -1.113 1.00 91.50 85 VAL A CA 1
ATOM 607 C C . VAL A 1 85 ? 5.491 6.046 0.144 1.00 91.50 85 VAL A C 1
ATOM 609 O O . VAL A 1 85 ? 5.992 5.763 1.234 1.00 91.50 85 VAL A O 1
ATOM 612 N N . ARG A 1 86 ? 4.684 7.095 0.006 1.00 92.12 86 ARG A N 1
ATOM 613 C CA . ARG A 1 86 ? 4.160 7.890 1.121 1.00 92.12 86 ARG A CA 1
ATOM 614 C C . ARG A 1 86 ? 2.666 7.637 1.248 1.00 92.12 86 ARG A C 1
ATOM 616 O O . ARG A 1 86 ? 1.954 7.768 0.259 1.00 92.12 86 ARG A O 1
ATOM 623 N N . LEU A 1 87 ? 2.203 7.310 2.449 1.00 90.94 87 LEU A N 1
ATOM 624 C CA . LEU A 1 87 ? 0.778 7.176 2.732 1.00 90.94 87 LEU A CA 1
ATOM 625 C C . LEU A 1 87 ? 0.239 8.497 3.279 1.00 90.94 87 LEU A C 1
ATOM 627 O O . LEU A 1 87 ? 0.715 9.001 4.293 1.00 90.94 87 LEU A O 1
ATOM 631 N N . GLU A 1 88 ? -0.765 9.046 2.607 1.00 91.12 88 GLU A N 1
ATOM 632 C CA . GLU A 1 88 ? -1.398 10.319 2.949 1.00 91.12 88 GLU A CA 1
ATOM 633 C C . GLU A 1 88 ? -2.900 10.140 3.162 1.00 91.12 88 GLU A C 1
ATOM 635 O O . GLU A 1 88 ? -3.475 9.154 2.707 1.00 91.12 88 GLU A O 1
ATOM 640 N N . GLY A 1 89 ? -3.534 11.092 3.854 1.00 87.69 89 GLY A N 1
ATOM 641 C CA . GLY A 1 89 ? -4.989 11.109 4.047 1.00 87.69 89 GLY A CA 1
ATOM 642 C C . GLY A 1 89 ? -5.530 10.031 4.992 1.00 87.69 89 GLY A C 1
ATOM 643 O O . GLY A 1 89 ? -6.732 9.792 5.025 1.00 87.69 89 GLY A O 1
ATOM 644 N N . VAL A 1 90 ? -4.660 9.381 5.771 1.00 88.00 90 VAL A N 1
ATOM 645 C CA . VAL A 1 90 ? -5.038 8.348 6.744 1.00 88.00 90 VAL A CA 1
ATOM 646 C C . VAL A 1 90 ? -4.787 8.849 8.156 1.00 88.00 90 VAL A C 1
ATOM 648 O O . VAL A 1 90 ? -3.685 9.284 8.488 1.00 88.00 90 VAL A O 1
ATOM 651 N N . ALA A 1 91 ? -5.812 8.771 9.005 1.00 84.75 91 ALA A N 1
ATOM 652 C CA . ALA A 1 91 ? -5.668 9.084 10.420 1.00 84.75 91 ALA A CA 1
ATOM 653 C C . ALA A 1 91 ? -4.741 8.056 11.105 1.00 84.75 91 ALA A C 1
ATOM 655 O O . ALA A 1 91 ? -4.879 6.861 10.832 1.00 84.75 91 ALA A O 1
ATOM 656 N N . PRO A 1 92 ? -3.874 8.459 12.055 1.00 81.88 92 PRO A N 1
ATOM 657 C CA . PRO A 1 92 ? -2.951 7.541 12.733 1.00 81.88 92 PRO A CA 1
ATOM 658 C C . PRO A 1 92 ? -3.626 6.307 13.351 1.00 81.88 92 PRO A C 1
ATOM 660 O O . PRO A 1 92 ? -3.084 5.209 13.292 1.00 81.88 92 PRO A O 1
ATOM 663 N N . ALA A 1 93 ? -4.845 6.464 13.877 1.00 84.25 93 ALA A N 1
ATOM 664 C CA . ALA A 1 93 ? -5.625 5.367 14.453 1.00 84.25 93 ALA A CA 1
ATOM 665 C C . ALA A 1 93 ? -6.103 4.326 13.419 1.00 84.25 93 ALA A C 1
ATOM 667 O O . ALA A 1 93 ? -6.371 3.183 13.775 1.00 84.25 93 ALA A O 1
ATOM 668 N N . GLN A 1 94 ? -6.219 4.709 12.144 1.00 86.12 94 GLN A N 1
ATOM 669 C CA . GLN A 1 94 ? -6.674 3.839 11.052 1.00 86.12 94 GLN A CA 1
ATOM 670 C C . GLN A 1 94 ? -5.509 3.224 10.266 1.00 86.12 94 GLN A C 1
ATOM 672 O O . GLN A 1 94 ? -5.717 2.290 9.492 1.00 86.12 94 GLN A O 1
ATOM 677 N N . GLU A 1 95 ? -4.290 3.734 10.464 1.0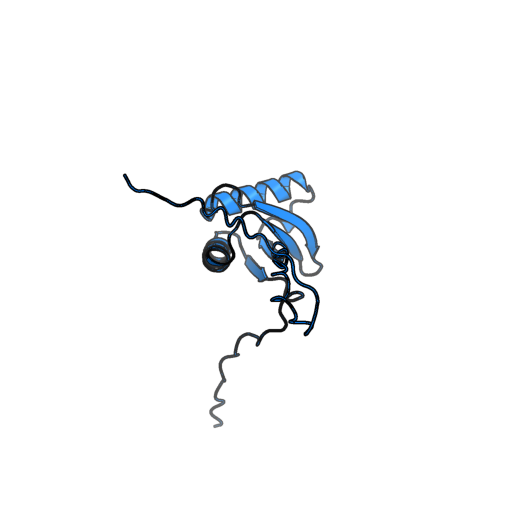0 85.69 95 GLU A N 1
ATOM 678 C CA . GLU A 1 95 ? -3.098 3.330 9.719 1.00 85.69 95 GLU A CA 1
ATOM 679 C C . GLU A 1 95 ? -2.846 1.825 9.850 1.00 85.69 95 GLU A C 1
ATOM 681 O O . GLU A 1 95 ? -2.804 1.131 8.841 1.00 85.69 95 GLU A O 1
ATOM 686 N N . ALA A 1 96 ? -2.771 1.295 11.075 1.00 87.25 96 ALA A N 1
ATOM 687 C CA . ALA A 1 96 ? -2.473 -0.119 11.310 1.00 87.25 96 ALA A CA 1
ATOM 688 C C . ALA A 1 96 ? -3.480 -1.062 10.623 1.00 87.25 96 ALA A C 1
ATOM 690 O O . ALA A 1 96 ? -3.084 -2.021 9.961 1.00 87.25 96 ALA A O 1
ATOM 691 N N . ALA A 1 97 ? -4.777 -0.749 10.715 1.00 88.12 97 ALA A N 1
ATOM 692 C CA . ALA A 1 97 ? -5.832 -1.528 10.069 1.00 88.12 97 ALA A CA 1
ATOM 693 C C . ALA A 1 97 ? -5.759 -1.447 8.535 1.00 88.12 97 ALA A C 1
ATOM 695 O O . ALA A 1 97 ? -6.039 -2.423 7.837 1.00 88.12 97 ALA A O 1
ATOM 696 N N . LEU A 1 98 ? -5.374 -0.294 7.981 1.00 90.44 98 LEU A N 1
ATOM 697 C CA . LEU A 1 98 ? -5.144 -0.161 6.546 1.00 90.44 98 LEU A CA 1
ATOM 698 C C . LEU A 1 98 ? -3.907 -0.947 6.096 1.00 90.44 98 LEU A C 1
ATOM 700 O O . LEU A 1 98 ? -3.996 -1.670 5.110 1.00 90.44 98 LEU A O 1
ATOM 704 N N . LEU A 1 99 ? -2.785 -0.859 6.817 1.00 90.75 99 LEU A N 1
ATOM 705 C CA . LEU A 1 99 ? -1.561 -1.599 6.487 1.00 90.75 99 LEU A CA 1
ATOM 706 C C . LEU A 1 99 ? -1.795 -3.112 6.521 1.00 90.75 99 LEU A C 1
ATOM 708 O O . LEU A 1 99 ? -1.315 -3.820 5.640 1.00 90.75 99 LEU A O 1
ATOM 712 N N . GLN A 1 100 ? -2.583 -3.603 7.481 1.00 90.25 100 GLN A N 1
ATOM 713 C CA . GLN A 1 100 ? -2.977 -5.010 7.534 1.00 90.25 100 GLN A CA 1
ATOM 714 C C . GLN A 1 100 ? -3.787 -5.420 6.296 1.00 90.25 100 GLN A C 1
ATOM 716 O O . GLN A 1 100 ? -3.497 -6.447 5.686 1.00 90.25 100 GLN A O 1
ATOM 721 N N . ARG A 1 101 ? -4.773 -4.608 5.891 1.00 93.06 101 ARG A N 1
ATOM 722 C CA . ARG A 1 101 ? -5.583 -4.875 4.690 1.00 93.06 101 ARG A CA 1
ATOM 723 C C . ARG A 1 101 ? -4.771 -4.801 3.403 1.00 93.06 101 ARG A C 1
ATOM 725 O O . ARG A 1 101 ? -5.010 -5.616 2.519 1.00 93.06 101 ARG A O 1
ATOM 732 N N . LEU A 1 102 ? -3.824 -3.864 3.313 1.00 91.94 102 LEU A N 1
ATOM 733 C CA . LEU A 1 102 ? -2.889 -3.741 2.193 1.00 91.94 102 LEU A CA 1
ATOM 734 C C . LEU A 1 102 ? -1.979 -4.968 2.107 1.00 91.94 102 LEU A C 1
ATOM 736 O O . LEU A 1 102 ? -1.875 -5.560 1.045 1.00 91.94 102 LEU A O 1
ATOM 740 N N . SER A 1 103 ? -1.376 -5.389 3.220 1.00 90.00 103 SER A N 1
ATOM 741 C CA . SER A 1 103 ? -0.509 -6.576 3.270 1.00 90.00 103 SER A CA 1
ATOM 742 C C . SER A 1 103 ? -1.243 -7.864 2.870 1.00 90.00 103 SER A C 1
ATOM 744 O O . SER A 1 103 ? -0.650 -8.770 2.298 1.00 90.00 103 SER A O 1
ATOM 746 N N . ALA A 1 104 ? -2.555 -7.930 3.117 1.00 91.31 104 ALA A N 1
ATOM 747 C CA . ALA A 1 104 ? -3.399 -9.054 2.722 1.00 91.31 104 ALA A CA 1
ATOM 748 C C . ALA A 1 104 ? -3.865 -9.018 1.251 1.00 91.31 104 ALA A C 1
ATOM 750 O O . ALA A 1 104 ? -4.565 -9.937 0.822 1.00 91.31 104 ALA A O 1
ATOM 751 N N . GLN A 1 105 ? -3.544 -7.972 0.478 1.00 92.38 105 GLN A N 1
ATOM 752 C CA . GLN A 1 105 ? -3.985 -7.884 -0.915 1.00 92.38 105 GLN A CA 1
ATOM 753 C C . GLN A 1 105 ? -3.243 -8.886 -1.807 1.00 92.38 105 GLN A C 1
ATOM 755 O O . GLN A 1 105 ? -2.028 -9.064 -1.668 1.00 92.38 105 GLN A O 1
ATOM 760 N N . PRO A 1 106 ? -3.940 -9.496 -2.782 1.00 86.81 106 PRO A N 1
ATOM 761 C CA . PRO A 1 106 ? -3.294 -10.358 -3.756 1.00 86.81 106 PRO A CA 1
ATOM 762 C C . PRO A 1 106 ? -2.234 -9.567 -4.531 1.00 86.81 106 PRO A C 1
ATOM 764 O O . PRO A 1 106 ? -2.495 -8.486 -5.058 1.00 86.81 106 PRO A O 1
ATOM 767 N N . GLY A 1 107 ? -1.023 -10.115 -4.577 1.00 86.19 107 GLY A N 1
ATOM 768 C CA . GLY A 1 107 ? 0.116 -9.522 -5.269 1.00 86.19 107 GLY A CA 1
ATOM 769 C C . GLY A 1 107 ? 0.974 -8.567 -4.447 1.00 86.19 107 GLY A C 1
ATOM 770 O O . GLY A 1 107 ? 2.004 -8.121 -4.955 1.00 86.19 107 GLY A O 1
ATOM 771 N N . VAL A 1 108 ? 0.632 -8.303 -3.182 1.00 89.81 108 VAL A N 1
ATOM 772 C CA . VAL A 1 108 ? 1.579 -7.715 -2.228 1.00 89.81 108 VAL A CA 1
ATOM 773 C C . VAL A 1 108 ? 2.487 -8.824 -1.715 1.00 89.81 108 VAL A C 1
ATOM 775 O O . VAL A 1 108 ? 2.062 -9.707 -0.980 1.00 89.81 108 VAL A O 1
ATOM 778 N N . LEU A 1 109 ? 3.752 -8.789 -2.129 1.00 89.56 109 LEU A N 1
ATOM 779 C CA . LEU A 1 109 ? 4.759 -9.739 -1.657 1.00 89.56 109 LEU A CA 1
ATOM 780 C C . LEU A 1 109 ? 5.297 -9.335 -0.290 1.00 89.56 109 LEU A C 1
ATOM 782 O O . LEU A 1 109 ? 5.665 -10.183 0.519 1.00 89.56 109 LEU A O 1
ATOM 786 N N . TRP A 1 110 ? 5.383 -8.028 -0.053 1.00 84.62 110 TRP A N 1
ATOM 787 C CA . TRP A 1 110 ? 5.935 -7.484 1.172 1.00 84.62 110 TRP A CA 1
ATOM 788 C C . TRP A 1 110 ? 5.516 -6.030 1.378 1.00 84.62 110 TRP A C 1
ATOM 790 O O . TRP A 1 110 ? 5.419 -5.259 0.421 1.00 84.62 110 TRP A O 1
ATOM 800 N N . LEU A 1 111 ? 5.285 -5.652 2.635 1.00 89.12 111 LEU A N 1
ATOM 801 C CA . LEU A 1 111 ? 4.929 -4.298 3.036 1.00 89.12 111 LEU A CA 1
ATOM 802 C C . LEU A 1 111 ? 5.476 -4.017 4.438 1.00 89.12 111 LEU A C 1
ATOM 804 O O . LEU A 1 111 ? 5.184 -4.751 5.380 1.00 89.12 111 LEU A O 1
ATOM 808 N N . GLU A 1 112 ? 6.227 -2.928 4.589 1.00 87.88 112 GLU A N 1
ATOM 809 C CA . GLU A 1 112 ? 6.715 -2.452 5.884 1.00 87.88 112 GLU A CA 1
ATOM 810 C C . GLU A 1 112 ? 6.686 -0.922 6.000 1.00 87.88 112 GLU A C 1
ATOM 812 O O . GLU A 1 112 ? 6.616 -0.198 5.004 1.00 87.88 112 GLU A O 1
ATOM 817 N N . ARG A 1 113 ? 6.765 -0.403 7.231 1.00 84.94 113 ARG A N 1
ATOM 818 C CA . ARG A 1 113 ? 7.027 1.029 7.453 1.00 84.94 113 ARG A CA 1
ATOM 819 C C . ARG A 1 113 ? 8.524 1.285 7.282 1.00 84.94 113 ARG A C 1
ATOM 821 O O . ARG A 1 113 ? 9.330 0.556 7.846 1.00 84.94 113 ARG A O 1
ATOM 828 N N . ASP A 1 114 ? 8.901 2.350 6.572 1.00 81.19 114 ASP A N 1
ATOM 829 C CA . ASP A 1 114 ? 10.303 2.796 6.495 1.00 81.19 114 ASP A CA 1
ATOM 830 C C . ASP A 1 114 ? 10.739 3.252 7.898 1.00 81.19 114 ASP A C 1
ATOM 832 O O . ASP A 1 114 ? 10.425 4.358 8.348 1.00 81.19 114 ASP A O 1
ATOM 836 N N . GLY A 1 115 ? 11.446 2.364 8.606 1.00 61.25 115 GLY A N 1
ATOM 837 C CA . GLY A 1 115 ? 11.824 2.490 10.018 1.00 61.25 115 GLY A CA 1
ATOM 838 C C . GLY A 1 115 ? 12.734 3.672 10.359 1.00 61.25 115 GLY A C 1
ATOM 839 O O . GLY A 1 115 ? 13.037 3.897 11.528 1.00 61.25 115 GLY A O 1
ATOM 840 N N . ARG A 1 116 ? 13.116 4.507 9.384 1.00 56.34 116 ARG A N 1
ATOM 841 C CA . ARG A 1 116 ? 13.847 5.761 9.639 1.00 56.34 116 ARG A CA 1
ATOM 842 C C . ARG A 1 116 ? 13.060 6.792 10.455 1.00 56.34 116 ARG A C 1
ATOM 844 O O . ARG A 1 116 ? 13.616 7.833 10.784 1.00 56.34 116 ARG A O 1
ATOM 851 N N . ASN A 1 117 ? 11.805 6.504 10.800 1.00 43.59 117 ASN A N 1
ATOM 852 C CA . ASN A 1 117 ? 10.976 7.333 11.673 1.00 43.59 117 ASN A CA 1
ATOM 853 C C . ASN A 1 117 ? 10.575 6.646 12.996 1.00 43.59 117 ASN A C 1
ATOM 855 O O . ASN A 1 117 ? 9.645 7.103 13.657 1.00 43.59 117 ASN A O 1
ATOM 859 N N . SER A 1 118 ? 11.229 5.550 13.400 1.00 39.59 118 SER A N 1
ATOM 860 C CA . SER A 1 118 ? 10.880 4.830 14.634 1.00 39.59 118 SER A CA 1
ATOM 861 C C . SER A 1 118 ? 12.118 4.463 15.453 1.00 39.59 118 SER A C 1
ATOM 863 O O . SER A 1 118 ? 12.631 3.355 15.360 1.00 39.59 118 SER A O 1
ATOM 865 N N . ILE A 1 119 ? 12.568 5.378 16.320 1.00 37.00 119 ILE A N 1
ATOM 866 C CA . ILE A 1 119 ? 13.246 4.967 17.558 1.00 37.00 119 ILE A CA 1
ATOM 867 C C . ILE A 1 119 ? 12.132 4.466 18.489 1.00 37.00 119 ILE A C 1
ATOM 869 O O . ILE A 1 119 ? 11.482 5.243 19.179 1.00 37.00 119 ILE A O 1
ATOM 873 N N . GLY A 1 120 ? 11.841 3.171 18.423 1.00 37.53 120 GLY A N 1
ATOM 874 C CA . GLY A 1 120 ? 10.866 2.467 19.258 1.00 37.53 120 GLY A CA 1
ATOM 875 C C . GLY A 1 120 ? 11.210 0.975 19.275 1.00 37.53 120 GLY A C 1
ATOM 876 O O . GLY A 1 120 ? 11.852 0.512 18.330 1.00 37.53 120 GLY A O 1
ATOM 877 N N . PRO A 1 121 ? 10.874 0.226 20.343 1.00 35.91 121 PRO A N 1
ATOM 878 C CA . PRO A 1 121 ? 11.368 -1.134 20.524 1.00 35.91 121 PRO A CA 1
ATOM 879 C C . PRO A 1 121 ? 10.908 -2.008 19.356 1.00 35.91 121 PRO A C 1
ATOM 881 O O . PRO A 1 121 ? 9.712 -2.145 19.101 1.00 35.91 121 PRO A O 1
ATOM 884 N N . GLY A 1 122 ? 11.885 -2.551 18.628 1.00 34.97 122 GLY A N 1
ATOM 885 C CA . GLY A 1 122 ? 11.657 -3.418 17.481 1.00 34.97 122 GLY A CA 1
ATOM 886 C C . GLY A 1 122 ? 10.849 -4.671 17.841 1.00 34.97 122 GLY A C 1
ATOM 887 O O . GLY A 1 122 ? 10.677 -4.991 19.023 1.00 34.97 122 GLY A O 1
ATOM 888 N N . PRO A 1 123 ? 10.337 -5.389 16.828 1.00 40.75 123 PRO A N 1
ATOM 889 C CA . PRO A 1 123 ? 9.566 -6.607 17.037 1.00 40.75 123 PRO A CA 1
ATOM 890 C C . PRO A 1 123 ? 10.357 -7.585 17.913 1.00 40.75 123 PRO A C 1
ATOM 892 O O . PRO A 1 123 ? 11.512 -7.899 17.621 1.00 40.75 123 PRO A O 1
ATOM 895 N N . ARG A 1 124 ? 9.743 -8.060 19.005 1.00 46.56 124 ARG A N 1
ATOM 896 C CA . ARG A 1 124 ? 10.322 -9.141 19.808 1.00 46.56 124 ARG A CA 1
ATOM 897 C C . ARG A 1 124 ? 10.392 -10.381 18.924 1.00 46.56 124 ARG A C 1
ATOM 899 O O . ARG A 1 124 ? 9.357 -10.932 18.558 1.00 46.56 124 ARG A O 1
ATOM 906 N N . LEU A 1 125 ? 11.608 -10.799 18.584 1.00 42.41 125 LEU A N 1
ATOM 907 C CA . LEU A 1 125 ? 11.845 -12.112 17.999 1.00 42.41 125 LEU A CA 1
ATOM 908 C C . LEU A 1 125 ? 11.284 -13.175 18.961 1.00 42.41 125 LEU A C 1
ATOM 910 O O . LEU A 1 125 ? 11.468 -13.035 20.176 1.00 42.41 125 LEU A O 1
ATOM 914 N N . PRO A 1 126 ? 10.594 -14.215 18.465 1.00 40.19 126 PRO A N 1
ATOM 915 C CA . PRO A 1 126 ? 10.236 -15.345 19.304 1.00 40.19 126 PRO A CA 1
ATOM 916 C C . PRO A 1 126 ? 11.529 -15.962 19.841 1.00 40.19 126 PRO A C 1
ATOM 918 O O . PRO A 1 126 ? 12.416 -16.330 19.071 1.00 40.19 126 PRO A O 1
ATOM 921 N N . SER A 1 127 ? 11.648 -16.039 21.166 1.00 49.03 127 SER A N 1
ATOM 922 C CA . SER A 1 127 ? 12.728 -16.764 21.826 1.00 49.03 127 SER A CA 1
ATOM 923 C C . SER A 1 127 ? 12.644 -18.227 21.405 1.00 49.03 127 SER A C 1
ATOM 925 O O . SER A 1 127 ? 11.841 -18.986 21.947 1.00 49.03 127 SER A O 1
ATOM 927 N N . VAL A 1 128 ? 13.447 -18.628 20.424 1.00 42.88 128 VAL A N 1
ATOM 928 C CA . VAL A 1 128 ? 13.682 -20.041 20.153 1.00 42.88 128 VAL A CA 1
ATOM 929 C C . VAL A 1 128 ? 14.371 -20.617 21.388 1.00 42.88 128 VAL A C 1
ATOM 931 O O . VAL A 1 128 ? 15.522 -20.300 21.683 1.00 42.88 128 VAL A O 1
ATOM 934 N N . ARG A 1 129 ? 13.637 -21.413 22.173 1.00 49.09 129 ARG A N 1
ATOM 935 C CA . ARG A 1 129 ? 14.271 -22.355 23.094 1.00 49.09 129 ARG A CA 1
ATOM 936 C C . ARG A 1 129 ? 14.991 -23.364 22.211 1.00 49.09 129 ARG A C 1
ATOM 938 O O . ARG A 1 129 ? 14.335 -24.147 21.533 1.00 49.09 129 ARG A O 1
ATOM 945 N N . MET A 1 130 ? 16.317 -23.309 22.186 1.00 44.56 130 MET A N 1
ATOM 946 C CA . MET A 1 130 ? 17.088 -24.477 21.786 1.00 44.56 130 MET A CA 1
ATOM 947 C C . MET A 1 130 ? 16.938 -25.489 22.923 1.00 44.56 130 MET A C 1
ATOM 949 O O . MET A 1 130 ? 17.477 -25.282 24.006 1.00 44.56 130 MET A O 1
ATOM 953 N N . GLU A 1 131 ? 16.117 -26.517 22.713 1.00 47.66 131 GLU A N 1
ATOM 954 C CA . GLU A 1 131 ? 16.296 -27.781 23.425 1.00 47.66 131 GLU A CA 1
ATOM 955 C C . GLU A 1 131 ? 17.582 -28.402 22.874 1.00 47.66 131 GLU A C 1
ATOM 957 O O . GLU A 1 131 ? 17.666 -28.729 21.689 1.00 47.66 131 GLU A O 1
ATOM 962 N N . GLU A 1 132 ? 18.614 -28.448 23.715 1.00 48.25 132 GLU A N 1
ATOM 963 C CA . GLU A 1 132 ? 19.842 -29.198 23.455 1.00 48.25 132 GLU A CA 1
ATOM 964 C C . GLU A 1 132 ? 19.574 -30.705 23.652 1.00 48.25 132 GLU A C 1
ATOM 966 O O . GLU A 1 132 ? 18.806 -31.057 24.553 1.00 48.25 132 GLU A O 1
ATOM 971 N N . PRO A 1 133 ? 20.161 -31.585 22.818 1.00 60.78 133 PRO A N 1
ATOM 972 C CA . PRO A 1 133 ? 20.081 -33.038 22.977 1.00 60.78 133 PRO A CA 1
ATOM 973 C C . PRO A 1 133 ? 20.957 -33.581 24.116 1.00 60.78 133 PRO A C 1
ATOM 975 O O . PRO A 1 133 ? 22.029 -32.992 24.390 1.00 60.78 133 PRO A O 1
#

Radius of gyration: 23.43 Å; chains: 1; bounding box: 51×78×56 Å

Sequence (133 aa):
MHMLLLSLVLGSSGGMDGGAMEGPPPVVLAATRAPRLMIRLQDLEATADAVQRQARLDALMLAAGAPAGARLHWLRPQAAGGELVRLEGVAPAQEAALLQRLSAQPGVLWLERDGRNSIGPGPRLPSVRMEEP

Foldseek 3Di:
DDDDDDDDDDDDDDDDDDDDPPDDPPPPPPPPFFFKKKWAFQCLLVPPDQVVNQVVQVVLCVQLVHDPPWGWAWDADDPVRITITTIPPDDPVCVVVSQVSSCPDPRTPDMDTPCPPDPDDDDDDPPPPPPDD

Secondary structure (DSSP, 8-state):
----------------------PPPP---------EEEEEETTTTT---HHHHHHHHHHHHHHTTPPTT-EEEEEEEETTTEEEEEEES--HHHHHHHHHHHHTSTTEEEEEE-GGG--SPPP----------